Protein AF-Q84LI6-F1 (afdb_monomer_lite)

Organism: NCBI:txid172083

Radius of gyration: 15.3 Å; chains: 1; bounding box: 30×35×46 Å

Secondary structure (DSSP, 8-state):
--HHHHHHT--GGGT-S-EEEEEEEE-TTSS-EEEEEEEESS----GGGSPPEEEESGGGTSS-TTS-EEEEEEEEEEE-TTT-TT-EEEEEEEE---

Structure (mmCIF, N/CA/C/O backbone):
data_AF-Q84LI6-F1
#
_entry.id   AF-Q84LI6-F1
#
loop_
_atom_site.group_PDB
_atom_site.id
_atom_site.type_symbol
_atom_site.label_atom_id
_atom_site.label_alt_id
_atom_site.label_comp_id
_atom_site.label_asym_id
_atom_site.label_entity_id
_atom_site.label_seq_id
_atom_site.pdbx_PDB_ins_code
_atom_site.Cartn_x
_atom_site.Cartn_y
_atom_site.Cartn_z
_atom_site.occupancy
_atom_site.B_iso_or_equiv
_atom_site.auth_seq_id
_atom_site.auth_comp_id
_atom_site.auth_asym_id
_atom_site.auth_atom_id
_atom_site.pdbx_PDB_model_num
ATOM 1 N N . MET A 1 1 ? -0.770 23.310 22.241 1.00 54.88 1 MET A N 1
ATOM 2 C CA . MET A 1 1 ? -0.037 22.040 22.045 1.00 54.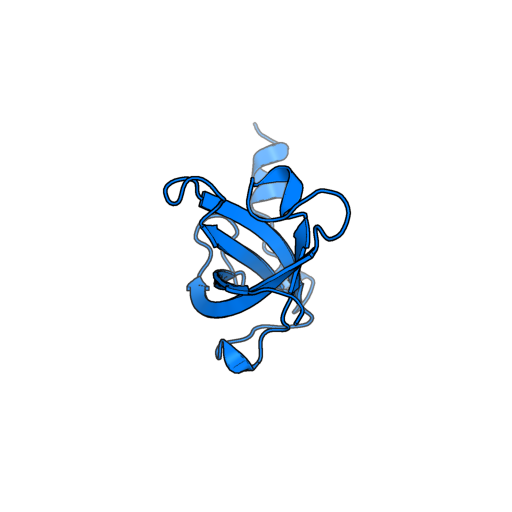88 1 MET A CA 1
ATOM 3 C C . MET A 1 1 ? -1.068 20.938 21.839 1.00 54.88 1 MET A C 1
ATOM 5 O O . MET A 1 1 ? -1.905 20.836 22.715 1.00 54.88 1 MET A O 1
ATOM 9 N N . SER A 1 2 ? -1.132 20.138 20.774 1.00 69.31 2 SER A N 1
ATOM 10 C CA . SER A 1 2 ? -0.940 20.395 19.337 1.00 69.31 2 SER A CA 1
ATOM 11 C C . SER A 1 2 ? -2.093 19.660 18.631 1.00 69.31 2 SER A C 1
ATOM 13 O O . SER A 1 2 ? -2.037 18.448 18.467 1.00 69.31 2 SER A O 1
ATOM 15 N N . LEU A 1 3 ? -3.135 20.393 18.218 1.00 92.56 3 LEU A N 1
ATOM 16 C CA . LEU A 1 3 ? -4.390 19.835 17.679 1.00 92.56 3 LEU A CA 1
ATOM 17 C C . LEU A 1 3 ? -4.184 18.865 16.500 1.00 92.56 3 LEU A C 1
ATOM 19 O O . LEU A 1 3 ? -5.017 18.003 16.251 1.00 92.56 3 LEU A O 1
ATOM 23 N N . LEU A 1 4 ? -3.077 18.998 15.764 1.00 95.69 4 LEU A N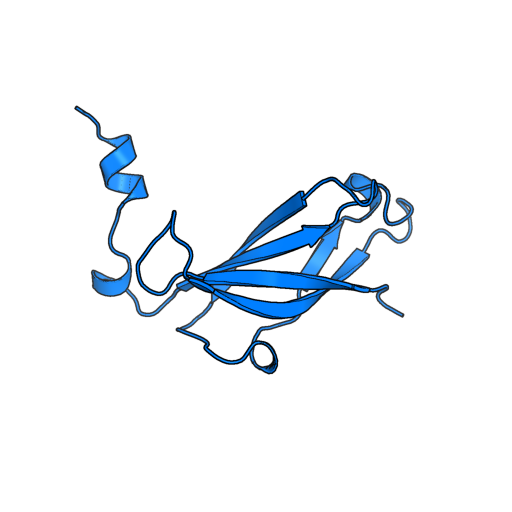 1
ATOM 24 C CA . LEU A 1 4 ? -2.811 18.196 14.573 1.00 95.69 4 LEU A CA 1
ATOM 25 C C . LEU A 1 4 ? -2.290 16.789 14.895 1.00 95.69 4 LEU A C 1
ATOM 27 O O . LEU A 1 4 ? -2.698 15.829 14.248 1.00 95.69 4 LEU A O 1
ATOM 31 N N . SER A 1 5 ? -1.402 16.647 15.886 1.00 94.81 5 SER A N 1
ATOM 32 C CA . SER A 1 5 ? -0.879 15.326 16.262 1.00 94.81 5 SER A CA 1
ATOM 33 C C . SER A 1 5 ? -1.969 14.448 16.85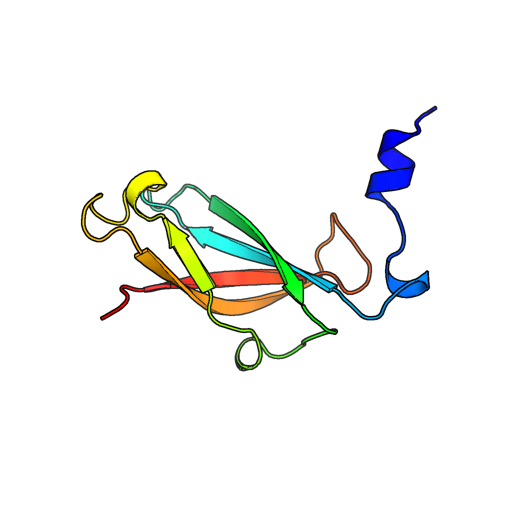6 1.00 94.81 5 SER A C 1
ATOM 35 O O . SER A 1 5 ? -1.947 13.237 16.660 1.00 94.81 5 SER A O 1
ATOM 37 N N . ASP A 1 6 ? -2.932 15.059 17.537 1.00 95.69 6 ASP A N 1
ATOM 38 C CA . ASP A 1 6 ? -4.044 14.346 18.153 1.00 95.69 6 ASP A CA 1
ATOM 39 C C . ASP A 1 6 ? -4.938 13.725 17.071 1.00 95.69 6 ASP A C 1
ATOM 41 O O . ASP A 1 6 ? -5.288 12.553 17.165 1.00 95.69 6 ASP A O 1
ATOM 45 N N . LEU A 1 7 ? -5.199 14.462 15.982 1.00 96.12 7 LEU A N 1
ATOM 46 C CA . LEU A 1 7 ? -5.933 13.953 14.818 1.00 96.12 7 LEU A CA 1
ATOM 47 C C . LEU A 1 7 ? -5.181 12.831 14.088 1.00 96.12 7 LEU A C 1
ATOM 49 O O . LEU A 1 7 ? -5.793 11.846 13.687 1.00 96.12 7 LEU A O 1
ATOM 53 N N . ILE A 1 8 ? -3.859 12.959 13.922 1.00 97.44 8 ILE A N 1
ATOM 54 C CA . ILE A 1 8 ? -3.032 11.937 13.254 1.00 97.44 8 ILE A CA 1
ATOM 55 C C . ILE A 1 8 ? -3.006 10.627 14.057 1.00 97.44 8 ILE A C 1
ATOM 57 O O . ILE A 1 8 ? -2.968 9.551 13.466 1.00 97.44 8 ILE A O 1
ATOM 61 N N . ASN A 1 9 ? -3.027 10.709 15.390 1.00 96.44 9 ASN A N 1
ATOM 62 C CA . ASN A 1 9 ? -2.923 9.552 16.282 1.00 96.44 9 ASN A CA 1
ATOM 63 C C . ASN A 1 9 ? -4.283 8.993 16.736 1.00 96.44 9 ASN A C 1
ATOM 65 O O . ASN A 1 9 ? -4.319 8.210 17.686 1.00 96.44 9 ASN A O 1
ATOM 69 N N . LEU A 1 10 ? -5.390 9.379 16.090 1.00 97.00 10 LEU A N 1
ATOM 70 C CA . LEU A 1 10 ? -6.712 8.851 16.425 1.00 97.00 10 LEU A CA 1
ATOM 71 C C . LEU A 1 10 ? -6.751 7.324 16.308 1.00 97.00 10 LEU A C 1
ATOM 73 O O . LEU A 1 10 ? -6.390 6.744 15.281 1.00 97.00 10 LEU A O 1
ATOM 77 N N . ASN A 1 11 ? -7.247 6.674 17.360 1.00 97.75 11 ASN A N 1
ATOM 78 C CA . ASN A 1 11 ? -7.426 5.233 17.380 1.00 97.75 11 ASN A CA 1
ATOM 79 C C . ASN A 1 11 ? -8.719 4.835 16.654 1.00 97.75 11 ASN A C 1
ATOM 81 O O . ASN A 1 11 ? -9.804 4.823 17.233 1.00 97.75 11 ASN A O 1
ATOM 85 N N . LEU A 1 12 ? -8.606 4.490 15.370 1.00 97.94 12 LEU A N 1
ATOM 86 C CA . LEU A 1 12 ? -9.770 4.182 14.532 1.00 97.94 12 LEU A CA 1
ATOM 87 C C . LEU A 1 12 ? -10.593 2.979 15.027 1.00 97.94 12 LEU A C 1
ATOM 89 O O . LEU A 1 12 ? -11.799 2.943 14.777 1.00 97.94 12 LEU A O 1
ATOM 93 N N . SER A 1 13 ? -9.986 2.044 15.773 1.00 96.88 13 SER A N 1
ATOM 94 C CA . SER A 1 13 ? -10.680 0.850 16.279 1.00 96.88 13 SER A CA 1
ATOM 95 C C . SER A 1 13 ? -11.773 1.164 17.302 1.00 96.88 13 SER A C 1
ATOM 97 O O . SER A 1 13 ? -12.590 0.307 17.609 1.00 96.88 13 SER A O 1
ATOM 99 N N . GLU A 1 14 ? -11.789 2.376 17.859 1.00 97.75 14 GLU A N 1
ATOM 100 C CA . GLU A 1 14 ? -12.841 2.823 18.779 1.00 97.75 14 GLU A CA 1
ATOM 101 C C . GLU A 1 14 ? -14.122 3.239 18.045 1.00 97.75 14 GLU A C 1
ATOM 103 O O . GLU A 1 14 ? -15.166 3.400 18.670 1.00 97.75 14 GLU A O 1
ATOM 108 N N . THR A 1 15 ? -14.056 3.440 16.725 1.00 97.88 15 THR A N 1
ATOM 109 C CA . THR A 1 15 ? -15.165 3.992 15.929 1.00 97.88 15 THR A CA 1
ATOM 110 C C . THR A 1 15 ? -15.599 3.074 14.785 1.00 97.88 15 THR A C 1
ATOM 112 O O . THR A 1 15 ? -16.749 3.134 14.353 1.00 97.88 15 THR A O 1
ATOM 115 N N . THR A 1 16 ? -14.705 2.241 14.245 1.00 98.31 16 THR A N 1
ATOM 116 C CA . THR A 1 16 ? -15.009 1.373 13.100 1.00 98.31 16 THR A CA 1
ATOM 117 C C . THR A 1 16 ? -14.016 0.218 12.979 1.00 98.31 16 THR A C 1
ATOM 119 O O . THR A 1 16 ? -12.874 0.328 13.414 1.00 98.31 16 THR A O 1
ATOM 122 N N . ASP A 1 17 ? -14.429 -0.858 12.307 1.00 97.69 17 ASP A N 1
ATOM 123 C CA . ASP A 1 17 ? -13.555 -1.984 11.951 1.00 97.69 17 ASP A CA 1
ATOM 124 C C . ASP A 1 17 ? -12.724 -1.738 10.679 1.00 97.69 17 ASP A C 1
ATOM 126 O O . ASP A 1 17 ? -11.857 -2.541 10.334 1.00 97.69 17 ASP A O 1
ATOM 130 N N . LYS A 1 18 ? -12.971 -0.633 9.962 1.00 98.62 18 LYS A N 1
ATOM 131 C CA . LYS A 1 18 ? -12.233 -0.290 8.740 1.00 98.62 18 LYS A CA 1
ATOM 132 C C . LYS A 1 18 ? -10.748 -0.084 9.029 1.00 98.62 18 LYS A C 1
ATOM 134 O O . LYS A 1 18 ? -10.376 0.522 10.031 1.00 98.62 18 LYS A O 1
ATOM 139 N N . ILE A 1 19 ? -9.910 -0.483 8.077 1.00 98.69 19 ILE A N 1
ATOM 140 C CA . ILE A 1 19 ? -8.459 -0.270 8.142 1.00 98.69 19 ILE A CA 1
ATOM 141 C C . ILE A 1 19 ? -7.969 0.567 6.964 1.00 98.69 19 ILE A C 1
ATOM 143 O O . ILE A 1 19 ? -8.616 0.645 5.917 1.00 98.69 19 ILE A O 1
ATOM 147 N N . ILE A 1 20 ? -6.796 1.166 7.124 1.00 98.81 20 ILE A N 1
ATOM 148 C CA . ILE A 1 20 ? -6.048 1.827 6.061 1.00 98.81 20 ILE A CA 1
ATOM 149 C C . ILE A 1 20 ? -4.926 0.887 5.614 1.00 98.81 20 ILE A C 1
ATOM 151 O O . ILE A 1 20 ? -4.136 0.418 6.433 1.00 98.81 20 ILE A O 1
ATOM 155 N N . ALA A 1 21 ? -4.862 0.627 4.310 1.00 98.88 21 ALA A N 1
ATOM 156 C CA . ALA A 1 21 ? -3.799 -0.140 3.677 1.00 98.88 21 ALA A CA 1
ATOM 157 C C . ALA A 1 21 ? -2.982 0.770 2.751 1.00 98.88 21 ALA A C 1
ATOM 159 O O . ALA A 1 21 ? -3.516 1.307 1.777 1.00 98.88 21 ALA A O 1
ATOM 160 N N . GLU A 1 22 ? -1.700 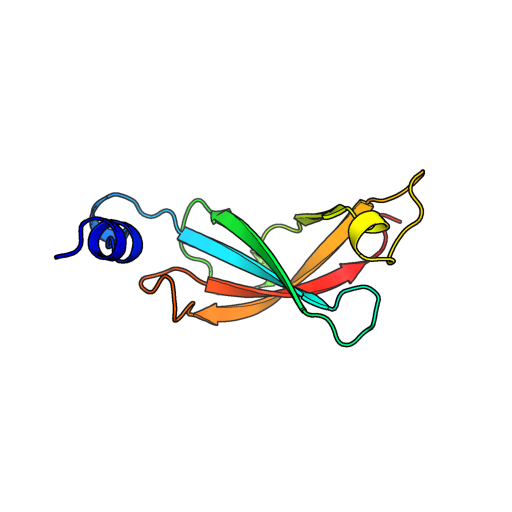0.947 3.063 1.00 98.88 22 GLU A N 1
ATOM 161 C CA . GLU A 1 22 ? -0.728 1.693 2.260 1.00 98.88 22 GLU A CA 1
ATOM 162 C C . GLU A 1 22 ? -0.071 0.745 1.254 1.00 98.88 22 GLU A C 1
ATOM 164 O O . GLU A 1 22 ? 0.727 -0.109 1.632 1.00 98.88 22 GLU A O 1
ATOM 169 N N . TYR A 1 23 ? -0.411 0.875 -0.025 1.00 98.88 23 TYR A N 1
ATOM 170 C CA . TYR A 1 23 ? 0.163 0.056 -1.090 1.00 98.88 23 TYR A CA 1
ATOM 171 C C . TYR A 1 23 ? 1.470 0.698 -1.532 1.00 98.88 23 TYR A C 1
ATOM 173 O O . TYR A 1 23 ? 1.473 1.879 -1.870 1.00 98.88 23 TYR A O 1
ATOM 181 N N . ILE A 1 24 ? 2.559 -0.066 -1.524 1.00 98.88 24 ILE A N 1
ATOM 182 C CA . ILE A 1 24 ? 3.928 0.391 -1.774 1.00 98.88 24 ILE A CA 1
ATOM 183 C C . ILE A 1 24 ? 4.488 -0.365 -2.976 1.00 98.88 24 ILE A C 1
ATOM 185 O O . ILE A 1 24 ? 4.380 -1.588 -3.040 1.00 98.88 24 ILE A O 1
ATOM 189 N N . TRP A 1 25 ? 5.117 0.349 -3.907 1.00 98.44 25 TRP A N 1
ATOM 190 C CA . TRP A 1 25 ? 5.772 -0.238 -5.075 1.00 98.44 25 TRP A CA 1
ATOM 191 C C . TRP A 1 25 ? 7.032 0.539 -5.464 1.00 98.44 25 TRP A C 1
ATOM 193 O O . TRP A 1 25 ? 7.262 1.668 -5.020 1.00 98.44 25 TRP A O 1
ATOM 203 N N . ILE A 1 26 ? 7.854 -0.076 -6.312 1.00 97.50 26 ILE A N 1
ATOM 204 C CA . ILE A 1 26 ? 9.052 0.545 -6.884 1.00 97.50 26 ILE A CA 1
ATOM 205 C C . ILE A 1 26 ? 8.656 1.318 -8.153 1.00 97.50 26 ILE A C 1
ATOM 207 O O . ILE A 1 26 ? 8.061 0.763 -9.078 1.00 97.50 26 ILE A O 1
ATOM 211 N N . GLY A 1 27 ? 8.988 2.607 -8.205 1.00 94.25 27 GLY A N 1
ATOM 212 C CA . GLY A 1 27 ? 8.734 3.502 -9.333 1.00 94.25 27 GLY A CA 1
ATOM 213 C C . GLY A 1 27 ? 9.665 3.268 -10.528 1.00 94.25 27 GLY A C 1
ATOM 214 O O . GLY A 1 27 ? 10.413 2.289 -10.582 1.00 94.25 27 GLY A O 1
ATOM 215 N N . GLY A 1 28 ? 9.590 4.133 -11.545 1.00 92.00 28 GLY A N 1
ATOM 216 C CA . GLY A 1 28 ? 10.274 3.960 -12.839 1.00 92.00 28 GLY A CA 1
ATOM 217 C C . GLY A 1 28 ? 11.788 3.915 -12.784 1.00 92.00 28 GLY A C 1
ATOM 218 O O . GLY A 1 28 ? 12.390 3.226 -13.601 1.00 92.00 28 GLY A O 1
ATOM 219 N N . SER A 1 29 ? 12.409 4.588 -11.813 1.00 93.25 29 SER A N 1
ATOM 220 C CA . SER A 1 29 ? 13.873 4.595 -11.711 1.00 93.25 29 SER A CA 1
ATOM 221 C C . SER A 1 29 ? 14.439 3.265 -11.207 1.00 93.25 29 SER A C 1
ATOM 223 O O . SER A 1 29 ? 15.640 3.035 -11.302 1.00 93.25 29 SER A O 1
ATOM 225 N N . GLY A 1 30 ? 13.593 2.402 -10.633 1.00 93.38 30 GLY A N 1
ATOM 226 C CA . GLY A 1 30 ? 14.024 1.183 -9.947 1.00 93.38 30 GLY A CA 1
ATOM 227 C C . GLY A 1 30 ? 14.565 1.418 -8.532 1.00 93.38 30 GLY A C 1
ATOM 228 O O . GLY A 1 30 ? 14.812 0.449 -7.822 1.00 93.38 30 GLY A O 1
ATOM 229 N N . LEU A 1 31 ? 14.722 2.677 -8.109 1.00 95.31 31 LEU A N 1
ATOM 230 C CA . LEU A 1 31 ? 15.218 3.062 -6.781 1.00 95.31 31 LEU A CA 1
ATOM 231 C C . LEU A 1 31 ? 14.225 3.936 -6.004 1.00 95.31 31 LEU A C 1
ATOM 233 O O . LEU A 1 31 ? 14.311 4.024 -4.781 1.00 95.31 31 LEU A O 1
ATOM 237 N N . ASP A 1 32 ? 13.288 4.591 -6.693 1.00 95.88 32 ASP A N 1
ATOM 238 C CA . ASP A 1 32 ? 12.268 5.425 -6.066 1.00 95.88 32 ASP A CA 1
ATOM 239 C C . ASP A 1 32 ? 11.122 4.573 -5.515 1.00 95.88 32 ASP A C 1
ATOM 241 O O . ASP A 1 32 ? 10.535 3.767 -6.231 1.00 95.88 32 ASP A O 1
ATOM 245 N N . LEU A 1 33 ? 10.780 4.767 -4.241 1.00 97.81 33 LEU A N 1
ATOM 246 C CA . LEU A 1 33 ? 9.590 4.172 -3.638 1.00 97.81 33 LEU A CA 1
ATOM 247 C C . LEU A 1 33 ? 8.386 5.088 -3.845 1.00 97.81 33 LEU A C 1
ATOM 249 O O . LEU A 1 33 ? 8.470 6.307 -3.681 1.00 97.81 33 LEU A O 1
ATOM 253 N N . ARG A 1 34 ? 7.250 4.483 -4.179 1.00 98.12 34 ARG A N 1
ATOM 254 C CA . ARG A 1 34 ? 5.955 5.149 -4.311 1.00 98.12 34 ARG A CA 1
ATOM 255 C C . ARG A 1 34 ? 4.953 4.449 -3.411 1.00 98.12 34 ARG A C 1
ATOM 257 O O . ARG A 1 34 ? 5.051 3.240 -3.197 1.00 98.12 34 ARG A O 1
ATOM 264 N N . SER A 1 35 ? 3.982 5.197 -2.904 1.00 98.62 35 SER A N 1
ATOM 265 C CA . SER A 1 35 ? 2.881 4.602 -2.166 1.00 98.62 35 SER A CA 1
ATOM 266 C C . SER A 1 35 ? 1.595 5.409 -2.281 1.00 98.62 35 SER A C 1
ATOM 268 O O . SER A 1 35 ? 1.611 6.596 -2.621 1.00 98.62 35 SER A O 1
ATOM 270 N N . LYS A 1 36 ? 0.468 4.744 -2.028 1.00 98.69 36 LYS A N 1
ATOM 271 C CA . LYS A 1 36 ? -0.817 5.399 -1.772 1.00 98.69 36 LYS A CA 1
ATOM 272 C C . LYS A 1 36 ? -1.707 4.531 -0.891 1.00 98.69 36 LYS A C 1
ATOM 274 O O . LYS A 1 36 ? -1.659 3.302 -0.947 1.00 98.69 36 LYS A O 1
ATOM 279 N N . ALA A 1 37 ? -2.574 5.179 -0.121 1.00 98.81 37 ALA A N 1
ATOM 280 C CA . ALA A 1 37 ? -3.454 4.515 0.831 1.00 98.81 37 ALA A CA 1
ATOM 281 C C . ALA A 1 37 ? -4.880 4.318 0.302 1.00 98.81 37 ALA A C 1
ATOM 283 O O . ALA A 1 37 ? -5.445 5.214 -0.326 1.00 98.81 37 ALA A O 1
ATOM 284 N N . ARG A 1 38 ? -5.500 3.182 0.646 1.00 98.75 38 ARG A N 1
ATOM 285 C CA . ARG A 1 38 ? -6.955 2.957 0.541 1.00 98.75 38 ARG A CA 1
ATOM 286 C C . ARG A 1 38 ? -7.550 2.514 1.866 1.00 98.75 38 ARG A C 1
ATOM 288 O O . ARG A 1 38 ? -6.869 1.918 2.695 1.00 98.75 38 ARG A O 1
ATOM 295 N N . THR A 1 39 ? -8.851 2.728 2.018 1.00 98.75 39 THR A N 1
ATOM 296 C CA . THR A 1 39 ? -9.644 2.121 3.089 1.00 98.75 39 THR A CA 1
ATOM 297 C C . THR A 1 39 ? -10.122 0.730 2.672 1.00 98.75 39 THR A C 1
ATOM 299 O O . THR A 1 39 ? -10.596 0.546 1.547 1.00 98.75 39 THR A O 1
ATOM 302 N N . LEU A 1 40 ? -10.021 -0.238 3.580 1.00 98.69 40 LEU A N 1
ATOM 303 C CA . LEU A 1 40 ? -10.580 -1.585 3.453 1.00 98.69 40 LEU A CA 1
ATOM 304 C C . LEU A 1 40 ? -11.683 -1.792 4.505 1.00 98.69 40 LEU A C 1
ATOM 306 O O . LEU A 1 40 ? -11.660 -1.128 5.545 1.00 98.69 40 LEU A O 1
ATOM 310 N N . PRO A 1 41 ? -12.665 -2.678 4.249 1.00 98.19 41 PRO A N 1
ATOM 311 C CA . PRO A 1 41 ? -13.805 -2.867 5.146 1.00 98.19 41 PRO A CA 1
ATOM 312 C C . PRO A 1 41 ? -13.431 -3.481 6.501 1.00 98.19 41 PRO A C 1
ATOM 314 O O . PRO A 1 41 ? -14.169 -3.272 7.458 1.00 98.19 41 PRO A O 1
ATOM 317 N N . GLY A 1 42 ? -12.306 -4.195 6.590 1.00 97.50 42 GLY A N 1
ATOM 318 C CA . GLY A 1 42 ? -11.844 -4.845 7.812 1.00 97.50 42 GLY A CA 1
ATOM 319 C C . GLY A 1 42 ? -10.381 -5.298 7.735 1.00 97.50 42 GLY A C 1
ATOM 320 O O . GLY A 1 42 ? -9.757 -5.139 6.679 1.00 97.50 42 GLY A O 1
ATOM 321 N N . PRO A 1 43 ? -9.829 -5.848 8.833 1.00 97.19 43 PRO A N 1
ATOM 322 C CA . PRO A 1 43 ? -8.474 -6.395 8.880 1.00 97.19 43 PRO A CA 1
ATOM 323 C C . PRO A 1 43 ? -8.258 -7.541 7.884 1.00 97.19 43 PRO A C 1
ATOM 325 O O . PRO A 1 43 ? -9.142 -8.373 7.702 1.00 97.19 43 PRO A O 1
ATOM 328 N N . VAL A 1 44 ? -7.065 -7.607 7.288 1.00 96.38 44 VAL A N 1
ATOM 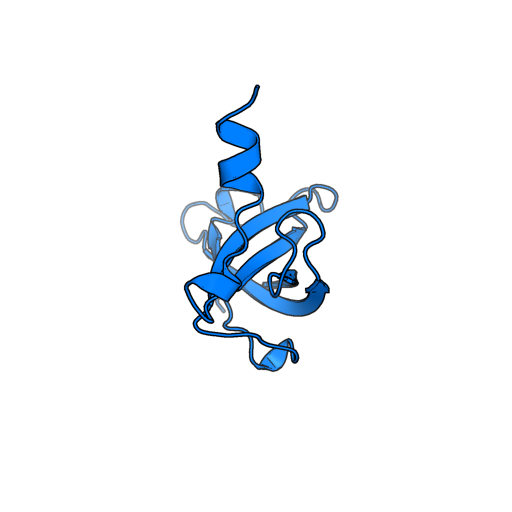329 C CA . VAL A 1 44 ? -6.651 -8.666 6.351 1.00 96.38 44 VAL A CA 1
ATOM 330 C C . VAL A 1 44 ? -5.259 -9.156 6.747 1.00 96.38 44 VAL A C 1
ATOM 332 O O . VAL A 1 44 ? -4.388 -8.337 7.051 1.00 96.38 44 VAL A O 1
ATOM 335 N N . SER A 1 45 ? -5.046 -10.474 6.758 1.00 92.31 45 SER A N 1
ATOM 336 C CA . SER A 1 45 ? -3.752 -11.089 7.104 1.00 92.31 45 SER A CA 1
ATOM 337 C C . SER A 1 45 ? -3.089 -11.854 5.961 1.00 92.31 45 SER A C 1
ATOM 339 O O . SER A 1 45 ? -1.895 -12.129 6.056 1.00 92.31 45 SER A O 1
ATOM 341 N N . ASP A 1 46 ? -3.822 -12.177 4.894 1.00 97.69 46 ASP A N 1
ATOM 342 C CA . ASP A 1 46 ? -3.289 -12.843 3.704 1.00 97.69 46 ASP A CA 1
ATOM 343 C C . ASP A 1 46 ? -3.202 -11.845 2.528 1.00 97.69 46 ASP A C 1
ATOM 345 O O . ASP A 1 46 ? -4.214 -11.243 2.159 1.00 97.69 46 ASP A O 1
ATOM 349 N N . PRO A 1 47 ? -2.018 -11.636 1.918 1.00 97.88 47 PRO A N 1
ATOM 350 C CA . PRO A 1 47 ? -1.876 -10.777 0.743 1.00 97.88 47 PRO A CA 1
ATOM 351 C C . PRO A 1 47 ? -2.801 -11.152 -0.422 1.00 97.88 47 PRO A C 1
ATOM 353 O O . PRO A 1 47 ? -3.231 -10.267 -1.155 1.00 97.88 47 PRO A O 1
ATOM 356 N N . SER A 1 48 ? -3.143 -12.430 -0.595 1.00 97.75 48 SER A N 1
ATOM 357 C CA . SER A 1 48 ? -4.006 -12.893 -1.691 1.00 97.75 48 SER A CA 1
ATOM 358 C C . SER A 1 48 ? -5.471 -12.458 -1.553 1.00 97.75 48 SER A C 1
ATOM 360 O O . SER A 1 48 ? -6.188 -12.394 -2.552 1.00 97.75 48 SER A O 1
ATOM 362 N N . GLU A 1 49 ? -5.907 -12.099 -0.342 1.00 98.00 49 GLU A N 1
ATOM 363 C CA . GLU A 1 49 ? -7.241 -11.551 -0.065 1.00 98.00 49 GLU A CA 1
ATOM 364 C C . GLU A 1 49 ? -7.319 -10.039 -0.330 1.00 98.00 49 GLU A C 1
ATOM 366 O O . GLU A 1 49 ? -8.408 -9.458 -0.387 1.00 98.00 49 GLU A O 1
ATOM 371 N N . LEU A 1 50 ? -6.170 -9.374 -0.492 1.00 98.56 50 LEU A N 1
ATOM 372 C CA . LEU A 1 50 ? -6.130 -7.948 -0.774 1.00 98.56 50 LEU A CA 1
ATOM 373 C C . LEU A 1 50 ? -6.521 -7.667 -2.233 1.00 98.56 50 LEU A C 1
ATOM 375 O O . LEU A 1 50 ? -6.024 -8.311 -3.161 1.00 98.56 50 LEU A O 1
ATOM 379 N N . PRO A 1 51 ? -7.381 -6.661 -2.480 1.00 98.31 51 PRO A N 1
ATOM 380 C CA . PRO A 1 51 ? -7.770 -6.315 -3.835 1.00 98.31 51 PRO A CA 1
ATOM 381 C C . PRO A 1 51 ? -6.573 -5.767 -4.612 1.00 98.31 51 PRO A C 1
ATOM 383 O O . PRO A 1 51 ? -5.886 -4.850 -4.153 1.00 98.31 51 PRO A O 1
ATOM 386 N N . LYS A 1 52 ? -6.395 -6.245 -5.847 1.00 98.31 52 LYS A N 1
ATOM 387 C CA . LYS A 1 52 ? -5.528 -5.567 -6.816 1.00 98.31 52 LYS A CA 1
ATOM 388 C C . LYS A 1 52 ? -5.935 -4.101 -6.929 1.00 98.31 52 LYS A C 1
ATOM 390 O O . LYS A 1 52 ? -7.101 -3.727 -6.746 1.00 98.31 52 LYS A O 1
ATOM 395 N N . TRP A 1 53 ? -4.962 -3.266 -7.241 1.00 98.25 53 TRP A N 1
ATOM 396 C CA . TRP A 1 53 ? -5.205 -1.854 -7.483 1.00 98.25 53 TRP A CA 1
ATOM 397 C C . TRP A 1 53 ? -4.439 -1.403 -8.714 1.00 98.25 53 TRP A C 1
ATOM 399 O O . TRP A 1 53 ? -3.810 -2.210 -9.381 1.00 98.25 53 TRP A O 1
ATOM 409 N N . ASN A 1 54 ? -4.501 -0.125 -9.031 1.00 97.31 54 ASN A N 1
ATOM 410 C CA . ASN A 1 54 ? -3.835 0.450 -10.180 1.00 97.31 54 ASN A CA 1
ATOM 411 C C . ASN A 1 54 ? -3.202 1.782 -9.794 1.00 97.31 54 ASN A C 1
ATOM 413 O O . ASN A 1 54 ? -3.548 2.353 -8.760 1.00 97.31 54 ASN A O 1
ATOM 417 N N . TYR A 1 55 ? -2.299 2.304 -10.607 1.00 96.12 55 TYR A N 1
ATOM 418 C CA . TYR A 1 55 ? -1.829 3.685 -10.537 1.00 96.12 55 TYR A CA 1
ATOM 419 C C . TYR A 1 55 ? -1.513 4.203 -11.942 1.00 96.12 55 TYR A C 1
ATOM 421 O O . TYR A 1 55 ? -1.440 3.427 -12.891 1.00 96.12 55 TYR A O 1
ATOM 429 N N . ASP A 1 56 ? -1.338 5.520 -12.057 1.00 94.56 56 ASP A N 1
ATOM 430 C CA . ASP A 1 56 ? -0.888 6.154 -13.295 1.00 94.56 56 ASP A CA 1
ATOM 431 C C . ASP A 1 56 ? 0.633 6.001 -13.444 1.00 94.56 56 ASP A C 1
ATOM 433 O O . ASP A 1 56 ? 1.422 6.692 -12.792 1.00 94.56 56 ASP A O 1
ATOM 437 N N . GLY A 1 57 ? 1.039 5.065 -14.294 1.00 92.38 57 GLY A N 1
ATOM 438 C CA . GLY A 1 57 ? 2.423 4.754 -14.619 1.00 92.38 57 GLY A CA 1
ATOM 439 C C . GLY A 1 57 ? 3.136 5.843 -15.415 1.00 92.38 57 GLY A C 1
ATOM 440 O O . GLY A 1 57 ? 4.368 5.897 -15.372 1.00 92.38 57 GLY A O 1
ATOM 441 N N . SER A 1 58 ? 2.417 6.750 -16.086 1.00 91.31 58 SER A N 1
ATOM 442 C CA . SER A 1 58 ? 3.051 7.860 -16.814 1.00 91.31 58 SER A CA 1
ATOM 443 C C . SER A 1 58 ? 3.752 8.832 -15.860 1.00 91.31 58 SER A C 1
ATOM 445 O O . SER A 1 58 ? 4.910 9.199 -16.071 1.00 91.31 58 SER A O 1
ATOM 447 N N . SER A 1 59 ? 3.131 9.101 -14.709 1.00 86.75 59 SER A N 1
ATOM 448 C CA . SER A 1 59 ? 3.685 9.896 -13.603 1.00 86.75 59 SER A CA 1
ATOM 449 C C . SER A 1 59 ? 4.844 9.218 -12.853 1.00 86.75 59 SER A C 1
ATOM 451 O O . SER A 1 59 ? 5.460 9.800 -11.948 1.00 86.75 59 SER A O 1
ATOM 453 N N . THR A 1 60 ? 5.158 7.967 -13.191 1.00 86.44 60 THR A N 1
ATOM 454 C CA . THR A 1 60 ? 6.292 7.236 -12.622 1.00 86.44 60 THR A CA 1
ATOM 455 C C . THR A 1 60 ? 7.308 6.810 -13.670 1.00 86.44 60 THR A C 1
ATOM 457 O O . THR A 1 60 ? 8.247 6.127 -13.290 1.00 86.44 60 THR A O 1
ATOM 460 N N . GLY A 1 61 ? 7.138 7.144 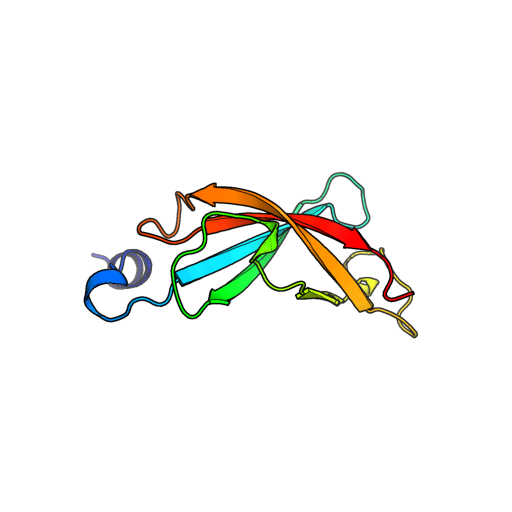-14.954 1.00 81.75 61 GLY A N 1
ATOM 461 C CA . GLY A 1 61 ? 8.002 6.649 -16.034 1.00 81.75 61 GLY A CA 1
ATOM 462 C C . GLY A 1 61 ? 7.909 5.134 -16.264 1.00 81.75 61 GLY A C 1
ATOM 463 O O . GLY A 1 61 ? 8.887 4.519 -16.678 1.00 81.75 61 GLY A O 1
ATOM 464 N N . ARG A 1 62 ? 6.764 4.516 -15.937 1.00 80.88 62 ARG A N 1
ATOM 465 C CA . ARG A 1 62 ? 6.501 3.074 -16.114 1.00 80.88 62 ARG A CA 1
ATOM 466 C C . ARG A 1 62 ? 5.584 2.752 -17.293 1.00 80.88 62 ARG A C 1
ATOM 468 O O . ARG A 1 62 ? 5.595 1.611 -17.736 1.00 80.88 62 ARG A O 1
ATOM 475 N N . ALA A 1 63 ? 4.835 3.727 -17.800 1.00 84.94 63 ALA A N 1
ATOM 476 C CA . ALA A 1 63 ? 3.909 3.550 -18.914 1.00 84.94 63 ALA A CA 1
ATOM 477 C C . ALA A 1 63 ? 3.811 4.841 -19.760 1.00 84.94 63 ALA A C 1
ATOM 479 O O . ALA A 1 63 ? 4.043 5.927 -19.219 1.00 84.94 63 ALA A O 1
ATOM 480 N N . PRO A 1 64 ? 3.519 4.764 -21.073 1.00 82.69 64 PRO A N 1
ATOM 481 C CA . PRO A 1 64 ? 3.247 5.944 -21.894 1.00 82.69 64 PRO A CA 1
ATOM 482 C C . PRO A 1 64 ? 1.925 6.612 -21.480 1.00 82.69 64 PRO A C 1
ATOM 484 O O . PRO A 1 64 ? 1.091 6.007 -20.819 1.00 82.69 64 PRO A O 1
ATOM 487 N N . GLY A 1 65 ? 1.709 7.869 -21.877 1.00 82.12 65 GLY A N 1
ATOM 488 C CA . GLY A 1 65 ? 0.491 8.604 -21.500 1.00 82.12 65 GLY A CA 1
ATOM 489 C C . GLY A 1 65 ? -0.806 8.059 -22.117 1.00 82.12 65 GLY A C 1
ATOM 490 O O . GLY A 1 65 ? -1.872 8.263 -21.551 1.00 82.12 65 GLY A O 1
ATOM 491 N N . GLU A 1 66 ? -0.723 7.376 -23.260 1.00 85.31 66 GLU A N 1
ATOM 492 C CA . GLU A 1 66 ? -1.886 6.848 -23.995 1.00 85.31 66 GLU A CA 1
ATOM 493 C C . GLU A 1 66 ? -2.443 5.548 -23.391 1.00 85.31 66 GLU A C 1
ATOM 495 O O . GLU A 1 66 ? -3.632 5.274 -23.522 1.00 85.31 66 GLU A O 1
ATOM 500 N N . ASP A 1 67 ? -1.592 4.784 -22.703 1.00 86.81 67 ASP A N 1
ATOM 501 C CA . ASP A 1 67 ? -1.938 3.567 -21.965 1.00 86.81 67 ASP A CA 1
ATOM 502 C C . ASP A 1 67 ? -1.135 3.554 -20.664 1.00 86.81 67 ASP A C 1
ATOM 504 O O . ASP A 1 67 ? -0.065 2.950 -20.566 1.00 86.81 67 ASP A O 1
ATOM 508 N N . SER A 1 68 ? -1.593 4.358 -19.703 1.00 92.25 68 SER A N 1
ATOM 509 C CA . SER A 1 68 ? -0.805 4.686 -18.519 1.00 92.25 68 SER A CA 1
ATOM 510 C C . SER A 1 68 ? -1.105 3.805 -17.310 1.00 92.25 68 SER A C 1
ATOM 512 O O . SER A 1 68 ? -0.463 3.955 -16.270 1.00 92.25 68 SER A O 1
ATOM 514 N N . GLU A 1 69 ? -2.071 2.893 -17.408 1.00 94.00 69 GLU A N 1
ATOM 515 C CA . GLU A 1 69 ? -2.495 2.085 -16.273 1.00 94.00 69 GLU A CA 1
ATOM 516 C C . GLU A 1 69 ? -1.461 1.003 -15.935 1.00 94.00 69 GLU A C 1
ATOM 518 O O . GLU A 1 69 ? -1.045 0.216 -16.779 1.00 94.00 69 GLU A O 1
ATOM 523 N N . VAL A 1 70 ? -1.065 0.935 -14.662 1.00 95.81 70 VAL A N 1
ATOM 524 C CA . VAL A 1 70 ? -0.215 -0.139 -14.132 1.00 95.81 70 VAL A CA 1
ATOM 525 C C . VAL A 1 70 ? -0.901 -0.771 -12.932 1.00 95.81 70 VAL A C 1
ATOM 527 O O . VAL A 1 70 ? -1.356 -0.065 -12.030 1.00 95.81 70 VAL A O 1
ATOM 530 N N . ILE A 1 71 ? -0.964 -2.101 -12.903 1.00 97.94 71 ILE A N 1
ATOM 531 C CA . ILE A 1 71 ? -1.692 -2.878 -11.899 1.00 97.94 71 ILE A CA 1
ATOM 532 C C . ILE A 1 71 ? -0.761 -3.280 -10.754 1.00 97.94 71 ILE A C 1
ATOM 534 O O . ILE A 1 71 ? 0.307 -3.846 -10.970 1.00 97.94 71 ILE A O 1
ATOM 538 N N . LEU A 1 72 ? -1.194 -3.022 -9.523 1.00 98.56 72 LEU A N 1
ATOM 539 C CA . LEU A 1 72 ? -0.536 -3.411 -8.281 1.00 98.56 72 LEU A CA 1
ATOM 540 C C . LEU A 1 72 ? -1.077 -4.750 -7.789 1.00 98.56 72 LEU A C 1
ATOM 542 O O . LEU A 1 72 ? -2.285 -4.904 -7.580 1.00 98.56 72 LEU A O 1
ATOM 546 N N . TYR A 1 73 ? -0.165 -5.687 -7.558 1.00 98.56 73 TYR A N 1
ATOM 547 C CA . TYR A 1 73 ? -0.452 -7.010 -7.018 1.00 98.56 73 TYR A CA 1
ATOM 548 C C . TYR A 1 73 ? 0.133 -7.108 -5.607 1.00 98.56 73 TYR A C 1
ATOM 550 O O . TYR A 1 73 ? 1.359 -7.108 -5.481 1.00 98.56 73 TYR A O 1
ATOM 558 N N . PRO A 1 74 ? -0.701 -7.201 -4.559 1.00 98.75 74 PRO A N 1
ATOM 559 C CA . PRO A 1 74 ? -0.238 -7.394 -3.187 1.00 98.75 74 PRO A CA 1
ATOM 560 C C . PRO A 1 74 ? 0.606 -8.666 -3.036 1.00 98.75 74 PRO A C 1
ATOM 562 O O . PRO A 1 74 ? 0.185 -9.735 -3.469 1.00 98.75 74 PRO A O 1
ATOM 565 N N . GLN A 1 75 ? 1.780 -8.553 -2.410 1.00 98.69 75 GLN A N 1
ATOM 566 C CA . GLN A 1 75 ? 2.709 -9.673 -2.191 1.00 98.69 75 GLN A CA 1
ATOM 567 C C . GLN A 1 75 ? 3.011 -9.921 -0.712 1.00 98.69 75 GLN A C 1
ATOM 569 O O . GLN A 1 75 ? 3.127 -11.067 -0.288 1.00 98.69 75 GLN A O 1
ATOM 574 N N . ALA A 1 76 ? 3.138 -8.864 0.095 1.00 98.62 76 ALA A N 1
ATOM 575 C CA . ALA A 1 76 ? 3.455 -8.998 1.515 1.00 98.62 76 ALA A CA 1
ATOM 576 C C . ALA A 1 76 ? 2.777 -7.918 2.358 1.00 98.62 76 ALA A C 1
ATOM 578 O O . ALA A 1 76 ? 2.653 -6.770 1.929 1.00 98.62 76 ALA A O 1
ATOM 579 N N . ILE A 1 77 ? 2.375 -8.293 3.574 1.00 98.81 77 ILE A N 1
ATOM 580 C CA . ILE A 1 77 ? 1.708 -7.421 4.546 1.00 98.81 77 ILE A CA 1
ATOM 581 C C . ILE A 1 77 ? 2.627 -7.189 5.745 1.00 98.81 77 ILE A C 1
ATOM 583 O O . ILE A 1 77 ? 3.194 -8.127 6.305 1.00 98.81 77 ILE A O 1
ATOM 587 N N . PHE A 1 78 ? 2.708 -5.936 6.184 1.00 98.69 78 PHE A N 1
ATOM 588 C CA . PHE A 1 78 ? 3.363 -5.524 7.423 1.00 98.69 78 PHE A CA 1
ATOM 589 C C . PHE A 1 78 ? 2.443 -4.580 8.199 1.00 98.69 78 PHE A C 1
ATOM 591 O O . PHE A 1 78 ? 1.602 -3.905 7.613 1.00 98.69 78 PHE A O 1
ATOM 598 N N . LYS A 1 79 ? 2.596 -4.490 9.522 1.00 98.56 79 LYS A N 1
ATOM 599 C CA . LYS A 1 79 ? 1.865 -3.485 10.313 1.00 98.56 79 LYS A CA 1
ATOM 600 C C . LYS A 1 79 ? 2.401 -2.086 10.007 1.00 98.56 79 LYS A C 1
ATOM 602 O O . LYS A 1 79 ? 3.616 -1.910 9.962 1.00 98.56 79 LYS A O 1
ATOM 607 N N . ASP A 1 80 ? 1.514 -1.106 9.841 1.00 98.62 80 ASP A N 1
ATOM 608 C CA . ASP A 1 80 ? 1.886 0.297 9.619 1.00 98.62 80 ASP A CA 1
ATOM 609 C C . ASP A 1 80 ? 2.307 0.954 10.952 1.00 98.62 80 ASP A C 1
ATOM 611 O O . ASP A 1 80 ? 1.455 1.189 11.817 1.00 98.62 80 ASP A O 1
ATOM 615 N N . PRO A 1 81 ? 3.604 1.265 11.162 1.00 98.44 81 PRO A N 1
ATOM 616 C CA . PRO A 1 81 ? 4.073 1.855 12.415 1.00 98.44 81 PRO A CA 1
ATOM 617 C C . PRO A 1 81 ? 3.678 3.333 12.563 1.00 98.44 81 PRO A C 1
ATOM 619 O O . PRO A 1 81 ? 3.726 3.870 13.673 1.00 98.44 81 PRO A O 1
ATOM 622 N N . PHE A 1 82 ? 3.293 3.993 11.467 1.00 98.50 82 PHE A N 1
ATOM 623 C CA . PHE A 1 82 ? 2.926 5.405 11.436 1.00 98.50 82 PHE A CA 1
ATOM 624 C C . PHE A 1 82 ? 1.463 5.585 11.829 1.00 98.50 82 PHE A C 1
ATOM 626 O O . PHE A 1 82 ? 1.162 6.368 12.726 1.00 98.50 82 PHE A O 1
ATOM 633 N N . ARG A 1 83 ? 0.562 4.819 11.200 1.00 98.31 83 ARG A N 1
ATOM 634 C CA . ARG A 1 83 ? -0.883 4.871 11.486 1.00 98.31 83 ARG A CA 1
ATOM 635 C C . ARG A 1 83 ? -1.313 3.985 12.650 1.00 98.31 83 ARG A C 1
ATOM 637 O O . ARG A 1 83 ? -2.376 4.219 13.218 1.00 98.31 83 ARG A O 1
ATOM 644 N N . ARG A 1 84 ? -0.495 2.995 13.029 1.00 98.06 84 ARG A N 1
ATOM 645 C CA . ARG A 1 84 ? -0.721 2.085 14.169 1.00 98.06 84 ARG A CA 1
ATOM 646 C C . ARG A 1 84 ? -2.054 1.326 14.058 1.00 98.06 84 ARG A C 1
ATOM 648 O O . ARG A 1 84 ? -2.654 1.252 12.987 1.00 98.06 84 ARG A O 1
ATOM 655 N N . GLY A 1 85 ? -2.506 0.713 15.153 1.00 97.31 85 GLY A N 1
ATOM 656 C CA . GLY A 1 85 ? -3.744 -0.072 15.183 1.00 97.31 85 GLY A CA 1
ATOM 657 C C . GLY A 1 85 ? -3.698 -1.262 14.221 1.00 97.31 85 GLY A C 1
ATOM 658 O O . GLY A 1 85 ? -2.677 -1.942 14.111 1.00 97.31 85 GLY A O 1
ATOM 659 N N . SER A 1 86 ? -4.805 -1.495 13.517 1.00 98.12 86 SER A N 1
ATOM 660 C CA . SER A 1 86 ? -4.946 -2.568 12.520 1.00 98.12 86 SER A CA 1
ATOM 661 C C . SER A 1 86 ? -4.541 -2.145 11.099 1.00 98.12 86 SER A C 1
ATOM 663 O O . SER A 1 86 ? -4.809 -2.873 10.146 1.00 98.12 86 SER A O 1
ATOM 665 N N . ASN A 1 87 ? -3.929 -0.966 10.934 1.00 98.75 87 ASN A N 1
ATOM 666 C CA . ASN A 1 87 ? -3.495 -0.457 9.633 1.00 98.75 87 ASN A CA 1
ATOM 667 C C . ASN A 1 87 ? -2.247 -1.198 9.133 1.00 98.75 87 ASN A C 1
ATOM 669 O O . ASN A 1 87 ? -1.409 -1.645 9.925 1.00 98.75 87 ASN A O 1
ATOM 673 N N . ILE A 1 88 ? -2.111 -1.310 7.812 1.00 98.81 88 ILE A N 1
ATOM 674 C CA . ILE A 1 88 ? -1.087 -2.148 7.180 1.00 98.81 88 ILE A CA 1
ATOM 675 C C . ILE A 1 88 ? -0.327 -1.426 6.067 1.00 98.81 88 ILE A C 1
ATOM 677 O O . ILE A 1 88 ? -0.874 -0.588 5.352 1.00 98.81 88 ILE A O 1
ATOM 681 N N . LEU A 1 89 ? 0.936 -1.810 5.901 1.00 98.94 89 LEU A N 1
ATOM 682 C CA . LEU A 1 89 ? 1.735 -1.580 4.703 1.00 98.94 89 LEU A CA 1
ATOM 683 C C . LEU A 1 89 ? 1.649 -2.826 3.818 1.00 98.94 89 LEU A C 1
ATOM 685 O O . LEU A 1 89 ? 1.742 -3.950 4.316 1.00 98.94 89 LEU A O 1
ATOM 689 N N . VAL A 1 90 ? 1.503 -2.626 2.513 1.00 98.88 90 VAL A N 1
ATOM 690 C CA . VAL A 1 90 ? 1.343 -3.690 1.521 1.00 98.88 90 VAL A CA 1
ATOM 691 C C . VAL A 1 90 ? 2.408 -3.525 0.445 1.00 98.88 90 VAL A C 1
ATOM 693 O O . VAL A 1 90 ? 2.330 -2.609 -0.372 1.00 98.88 90 VAL A O 1
ATOM 696 N N . ILE A 1 91 ? 3.400 -4.414 0.422 1.00 98.81 91 ILE A N 1
ATOM 697 C CA . ILE A 1 91 ? 4.384 -4.455 -0.664 1.00 98.81 91 ILE A CA 1
ATOM 698 C C . ILE A 1 91 ? 3.717 -5.062 -1.892 1.00 98.81 91 ILE A C 1
ATOM 700 O O . ILE A 1 91 ? 3.111 -6.132 -1.801 1.00 98.81 91 ILE A O 1
ATOM 704 N N . CYS A 1 92 ? 3.819 -4.367 -3.021 1.00 98.81 92 CYS A N 1
ATOM 705 C CA . CYS A 1 92 ? 3.197 -4.747 -4.276 1.00 98.81 92 CYS A CA 1
ATOM 706 C C . CYS A 1 92 ? 4.229 -4.901 -5.393 1.00 98.81 92 CYS A C 1
ATOM 708 O O . CYS A 1 92 ? 5.134 -4.076 -5.537 1.00 98.81 92 CYS A O 1
ATOM 710 N N . ASP A 1 93 ? 3.990 -5.893 -6.243 1.00 97.81 93 ASP A N 1
ATOM 711 C CA . ASP A 1 93 ? 4.562 -5.950 -7.585 1.00 97.81 93 ASP A CA 1
ATOM 712 C C . ASP A 1 93 ? 3.703 -5.128 -8.558 1.00 97.81 93 ASP A C 1
ATOM 714 O O . ASP A 1 93 ? 2.522 -4.870 -8.299 1.00 97.81 93 ASP A O 1
ATOM 718 N N . ALA A 1 94 ? 4.289 -4.727 -9.688 1.00 96.69 94 ALA A N 1
ATOM 719 C CA . ALA A 1 94 ? 3.643 -3.908 -10.711 1.00 96.69 94 ALA A CA 1
ATOM 720 C C . ALA A 1 94 ? 3.608 -4.633 -12.067 1.00 96.69 94 ALA A C 1
ATOM 722 O O . ALA A 1 94 ? 4.636 -5.124 -12.529 1.00 96.69 94 ALA A O 1
ATOM 723 N N . TYR A 1 95 ? 2.438 -4.659 -12.708 1.00 95.81 95 TYR A N 1
ATOM 724 C CA . TYR A 1 95 ? 2.178 -5.380 -13.959 1.00 95.81 95 TYR A CA 1
ATOM 725 C C . TYR A 1 95 ? 1.446 -4.500 -14.973 1.00 95.81 95 TYR A C 1
ATOM 727 O O . TYR A 1 95 ? 0.736 -3.565 -14.601 1.00 95.81 95 TYR A O 1
ATOM 735 N N . THR A 1 96 ? 1.579 -4.832 -16.254 1.00 92.75 96 THR A N 1
ATOM 736 C CA . THR A 1 96 ? 0.716 -4.297 -17.310 1.00 92.75 96 THR A CA 1
ATOM 737 C C . THR A 1 96 ? -0.730 -4.795 -17.138 1.00 92.75 96 THR A C 1
ATOM 739 O O . THR A 1 96 ? -0.951 -5.830 -16.500 1.00 92.75 96 THR A O 1
ATOM 742 N N . PRO A 1 97 ? -1.736 -4.084 -17.679 1.00 87.50 97 PRO A N 1
ATOM 743 C CA . PRO A 1 97 ? -3.124 -4.556 -17.687 1.00 87.50 97 PRO A CA 1
ATOM 744 C C . PRO A 1 97 ? -3.351 -5.811 -18.551 1.00 87.50 97 PRO A C 1
ATOM 746 O O . PRO A 1 97 ? -4.325 -6.530 -18.324 1.00 87.50 97 PRO A O 1
ATOM 749 N N . ALA A 1 98 ? -2.459 -6.057 -19.520 1.00 73.19 98 ALA A N 1
ATOM 750 C CA . ALA A 1 98 ? -2.447 -7.194 -20.444 1.00 73.19 98 ALA A CA 1
ATOM 751 C C . ALA A 1 98 ? -1.253 -8.123 -20.199 1.00 73.19 98 ALA A C 1
ATOM 753 O O . ALA A 1 98 ? -0.164 -7.595 -19.860 1.00 73.19 98 ALA A O 1
#

Sequence (98 aa):
MSLLSDLINLNLSETTDKIIAEYIWIGGSGLDLRSKARTLPGPVSDPSELPKWNYDGSSTGRAPGEDSEVILYPQAIFKDPFRRGSNILVICDAYTPA

InterPro domains:
  IPR008147 Glutamine synthetase, N-terminal domain [PF03951] (49-97)
  IPR008147 Glutamine synthetase, N-terminal domain [PS51986] (19-98)
  IPR027302 Glutamine synthetase, N-terminal conserved site [PS00180] (55-72)
  IPR036651 Glutamine synthetase, N-terminal domain superfamily [G3DSA:3.10.20.70] (1-98)
  IPR036651 Glutamine synthetase, N-terminal domain superfamily [SSF54368] (12-97)
  IPR050292 Glutamine Synthetase [PTHR20852] (5-98)

pLDDT: mean 94.93, std 6.88, range [54.88, 98.94]

Foldseek 3Di:
DDVVVCVQQDDCVVPAQKAKEKEWEQFDVSPDIDIDIDIDRHADQDQQPDDKDWDQNCVRVRDPPVQRIKIWRFDDWDADPRSDDRYIYTYTDIHGPD